Protein AF-A0A7X8Q109-F1 (afdb_monomer)

Foldseek 3Di:
DDDDDDPDCLQLVNQVVQVVVQVVCVVPPPPCPDDDGPQQDWAWAADPVGIDTDRLQPVHRDPDVVSSVVVVVSRDD

pLDDT: mean 76.01, std 8.6, range [47.69, 87.0]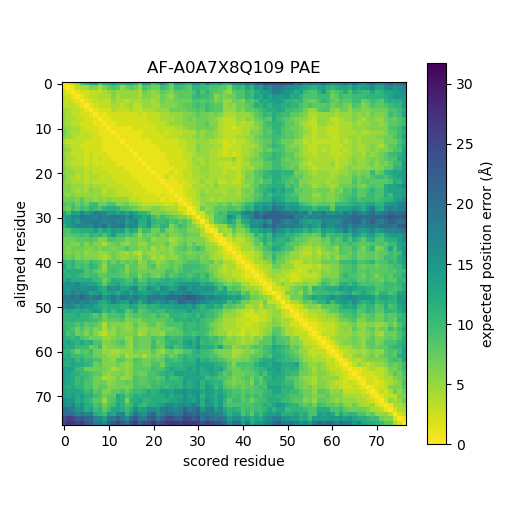

Solvent-accessible surface area (backbone atoms only — not comparable to full-atom values): 5092 Å² total; per-residue (Å²): 138,89,86,86,88,67,99,51,74,81,39,47,72,47,44,52,51,52,51,53,51,51,54,54,47,53,76,70,35,96,77,57,87,73,82,94,46,84,76,68,45,74,42,80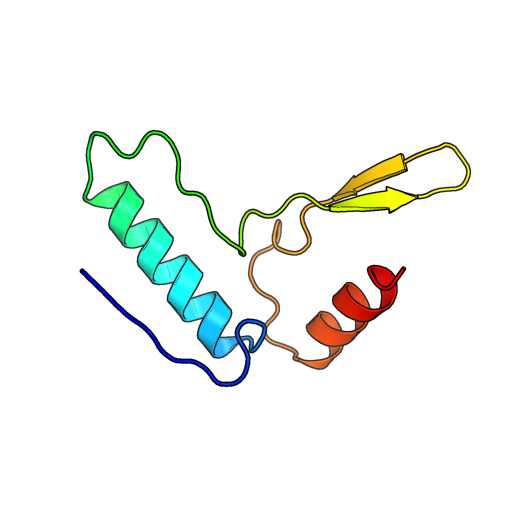,42,80,52,101,92,50,73,45,79,43,48,90,33,76,89,46,81,59,83,49,70,66,61,51,49,54,54,55,57,73,67,60,127

Mean predicted aligned error: 8.21 Å

Sequence (77 aa):
MILVKADDVFAPDVLFAIDKIGNLLMEKIPLADELTSITKLQVPVGNEEGFSVVNPFEKGVPSDPKIMQQFFCKLRF

Secondary structure (DSSP, 8-state):
------S-TTSHHHHHHHHHHHHHHHHH-TT------GGG--EEEEETTEEEEE-TTTT---S-HHHHHHHHHHT--

Nearest PDB structures (foldseek):
  2wac-assembly2_B  TM=3.958E-01  e=2.710E+00  Drosophila melanogaster
  4c0a-assembly4_C  TM=2.918E-01  e=9.767E+00  Bos taurus

Structure (mmCIF, N/CA/C/O backbone):
data_AF-A0A7X8Q109-F1
#
_entry.id   AF-A0A7X8Q109-F1
#
loop_
_atom_site.group_PDB
_atom_site.id
_atom_site.type_symbol
_atom_site.label_atom_id
_atom_site.label_alt_id
_atom_site.label_comp_id
_atom_site.label_asym_id
_atom_site.label_entity_id
_atom_site.label_seq_id
_atom_site.pdbx_PDB_ins_code
_atom_site.Cartn_x
_atom_site.Cartn_y
_atom_site.Cartn_z
_atom_site.occupancy
_atom_site.B_iso_or_equiv
_atom_site.auth_seq_id
_atom_site.auth_comp_id
_atom_site.auth_asym_id
_atom_site.auth_atom_id
_atom_site.pdbx_PDB_model_num
ATOM 1 N N . MET A 1 1 ? -5.828 -18.913 -6.854 1.00 57.91 1 MET A N 1
ATOM 2 C CA . MET A 1 1 ? -4.968 -18.282 -5.831 1.00 57.91 1 MET A CA 1
ATOM 3 C C . MET A 1 1 ? -3.769 -17.684 -6.551 1.00 57.91 1 MET A C 1
ATOM 5 O O . MET A 1 1 ? -3.146 -18.405 -7.319 1.00 57.91 1 MET A O 1
ATOM 9 N N . ILE A 1 2 ? -3.513 -16.384 -6.394 1.00 68.62 2 ILE A N 1
ATOM 10 C CA . ILE A 1 2 ? -2.354 -15.697 -6.989 1.00 68.62 2 ILE A CA 1
ATOM 11 C C . ILE A 1 2 ? -1.356 -15.461 -5.855 1.00 68.62 2 ILE A C 1
ATOM 13 O O . ILE A 1 2 ? -1.729 -14.882 -4.840 1.00 68.62 2 ILE A O 1
ATOM 17 N N . LEU A 1 3 ? -0.120 -15.936 -6.012 1.00 75.56 3 LEU A N 1
ATOM 18 C CA . LEU A 1 3 ? 0.972 -15.713 -5.064 1.00 75.56 3 LEU A CA 1
ATOM 19 C C . LEU A 1 3 ? 2.101 -14.986 -5.793 1.00 75.56 3 LEU A C 1
ATOM 21 O O . LEU A 1 3 ? 2.666 -15.524 -6.743 1.00 75.56 3 LEU A O 1
ATOM 25 N N . VAL A 1 4 ? 2.428 -13.782 -5.333 1.00 73.12 4 VAL A N 1
ATOM 26 C CA . VAL A 1 4 ? 3.558 -12.992 -5.831 1.00 73.12 4 VAL A CA 1
ATOM 27 C C . VAL A 1 4 ? 4.625 -12.976 -4.745 1.00 73.12 4 VAL A C 1
ATOM 29 O O . VAL A 1 4 ? 4.321 -12.698 -3.587 1.00 73.12 4 VAL A O 1
ATOM 32 N N . LYS A 1 5 ? 5.865 -13.309 -5.110 1.00 81.62 5 LYS A N 1
ATOM 33 C CA . LYS A 1 5 ? 7.025 -13.207 -4.220 1.00 81.62 5 LYS A CA 1
ATOM 34 C C . LYS A 1 5 ? 7.820 -11.968 -4.601 1.00 81.62 5 LYS A C 1
ATOM 36 O O . LYS A 1 5 ? 8.106 -11.774 -5.778 1.00 81.62 5 LYS A O 1
ATOM 41 N N . ALA A 1 6 ? 8.167 -11.169 -3.604 1.00 84.50 6 ALA A N 1
ATOM 42 C CA . ALA A 1 6 ? 9.010 -9.996 -3.744 1.00 84.50 6 ALA A CA 1
ATOM 43 C C . ALA A 1 6 ? 9.972 -9.945 -2.556 1.00 84.50 6 ALA A C 1
ATOM 45 O O . ALA A 1 6 ? 9.564 -10.253 -1.436 1.00 84.50 6 ALA A O 1
ATOM 46 N N . ASP A 1 7 ? 11.221 -9.562 -2.813 1.00 85.94 7 ASP A N 1
ATOM 47 C CA . ASP A 1 7 ? 12.226 -9.378 -1.760 1.00 85.94 7 ASP A CA 1
ATOM 48 C C . ASP A 1 7 ? 11.930 -8.124 -0.922 1.00 85.94 7 ASP A C 1
ATOM 50 O O . ASP A 1 7 ? 12.133 -8.121 0.290 1.00 85.94 7 ASP A O 1
ATOM 54 N N . ASP A 1 8 ? 11.384 -7.084 -1.563 1.00 84.12 8 ASP A N 1
ATOM 55 C CA . ASP A 1 8 ? 10.888 -5.867 -0.922 1.00 84.12 8 ASP A CA 1
ATOM 56 C C . ASP A 1 8 ? 9.473 -5.548 -1.420 1.00 84.12 8 ASP A C 1
ATOM 58 O O . ASP A 1 8 ? 9.253 -5.241 -2.593 1.00 84.12 8 ASP A O 1
ATOM 62 N N . VAL A 1 9 ? 8.498 -5.620 -0.514 1.00 82.62 9 VAL A N 1
ATOM 63 C CA . VAL A 1 9 ? 7.089 -5.315 -0.812 1.00 82.62 9 VAL A CA 1
ATOM 64 C C . VAL A 1 9 ? 6.815 -3.817 -0.952 1.00 82.62 9 VAL A C 1
ATOM 66 O O . VAL A 1 9 ? 5.740 -3.442 -1.413 1.00 82.62 9 VAL A O 1
ATOM 69 N N . PHE A 1 10 ? 7.773 -2.967 -0.576 1.00 82.94 10 PHE A N 1
ATOM 70 C CA . PHE A 1 10 ? 7.700 -1.514 -0.694 1.00 82.94 10 PHE A CA 1
ATOM 71 C C . PHE A 1 10 ? 8.464 -0.971 -1.905 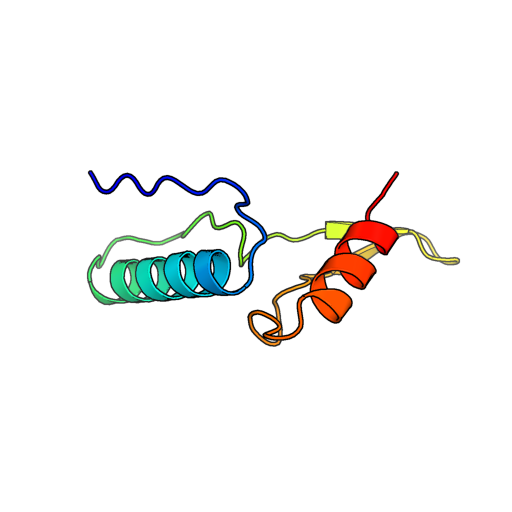1.00 82.94 10 PHE A C 1
ATOM 73 O O . PHE A 1 10 ? 8.485 0.240 -2.125 1.00 82.94 10 PHE A O 1
ATOM 80 N N . ALA A 1 11 ? 9.052 -1.844 -2.728 1.00 84.19 11 ALA A N 1
ATOM 81 C CA . ALA A 1 11 ? 9.610 -1.434 -4.006 1.00 84.19 11 ALA A CA 1
ATOM 82 C C . ALA A 1 11 ? 8.496 -0.845 -4.902 1.00 84.19 11 ALA A C 1
ATOM 84 O O . ALA A 1 11 ? 7.413 -1.441 -4.984 1.00 84.19 11 ALA A O 1
ATOM 85 N N . PRO A 1 12 ? 8.738 0.280 -5.610 1.00 83.94 12 PRO A N 1
ATOM 86 C CA . PRO A 1 12 ? 7.722 0.926 -6.445 1.00 83.94 12 PRO A CA 1
ATOM 87 C C . PRO A 1 12 ? 7.038 -0.047 -7.408 1.00 83.94 12 PRO A C 1
ATOM 89 O O . PRO A 1 12 ? 5.814 -0.111 -7.468 1.00 83.94 12 PRO A O 1
ATOM 92 N N . ASP A 1 13 ? 7.826 -0.871 -8.094 1.00 83.50 13 ASP A N 1
ATOM 93 C CA . ASP A 1 13 ? 7.360 -1.829 -9.099 1.00 83.50 13 ASP A CA 1
ATOM 94 C C . ASP A 1 13 ? 6.394 -2.867 -8.504 1.00 83.50 13 ASP A C 1
ATOM 96 O O . ASP A 1 13 ? 5.398 -3.245 -9.127 1.00 83.50 13 ASP A O 1
ATOM 100 N N . VAL A 1 14 ? 6.663 -3.301 -7.269 1.00 87.00 14 VAL A N 1
ATOM 101 C CA . VAL A 1 14 ? 5.839 -4.270 -6.536 1.00 87.00 1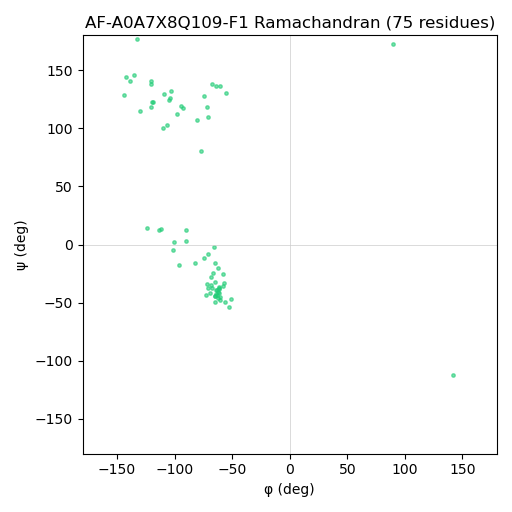4 VAL A CA 1
ATOM 102 C C . VAL A 1 14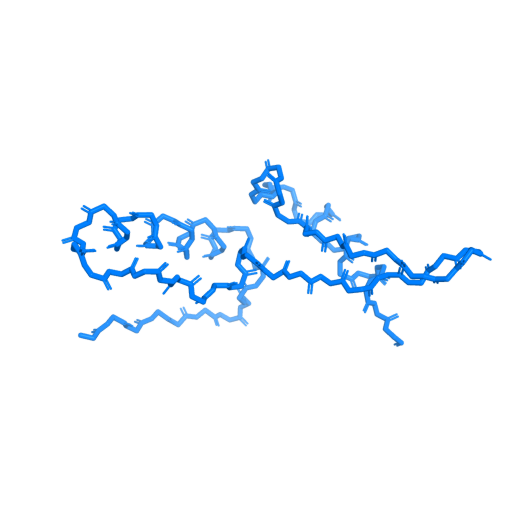 ? 4.536 -3.621 -6.086 1.00 87.00 14 VAL A C 1
ATOM 104 O O . VAL A 1 14 ? 3.467 -4.203 -6.267 1.00 87.00 14 VAL A O 1
ATOM 107 N N . LEU A 1 15 ? 4.596 -2.392 -5.574 1.00 86.19 15 LEU A N 1
ATOM 108 C CA . LEU A 1 15 ? 3.411 -1.629 -5.187 1.00 86.19 15 LEU A CA 1
ATOM 109 C C . LEU A 1 15 ? 2.514 -1.315 -6.393 1.00 86.19 15 LEU A C 1
ATOM 111 O O . LEU A 1 15 ? 1.297 -1.454 -6.288 1.00 86.19 15 LEU A O 1
ATOM 115 N N . PHE A 1 16 ? 3.090 -0.990 -7.556 1.00 85.62 16 PHE A N 1
ATOM 116 C CA . PHE A 1 16 ? 2.339 -0.847 -8.808 1.00 85.62 16 PHE A CA 1
ATOM 117 C C . PHE A 1 16 ? 1.661 -2.153 -9.229 1.00 85.62 16 PHE A C 1
ATOM 119 O O . PHE A 1 16 ? 0.512 -2.140 -9.675 1.00 85.62 16 PHE A O 1
ATOM 126 N N . ALA A 1 17 ? 2.345 -3.291 -9.086 1.00 85.75 17 ALA A N 1
ATOM 127 C CA . ALA A 1 17 ? 1.759 -4.592 -9.387 1.00 85.75 17 ALA A CA 1
ATOM 128 C C . ALA A 1 17 ? 0.594 -4.923 -8.440 1.00 85.75 17 ALA A C 1
ATOM 130 O O . ALA A 1 17 ? -0.459 -5.363 -8.907 1.00 85.75 17 ALA A O 1
ATOM 131 N N . ILE A 1 18 ? 0.754 -4.670 -7.137 1.00 84.75 18 ILE A N 1
ATOM 132 C CA . ILE A 1 18 ? -0.294 -4.856 -6.123 1.00 84.75 18 ILE A CA 1
ATOM 133 C C . ILE A 1 18 ? -1.506 -3.976 -6.436 1.00 84.75 18 ILE A C 1
ATOM 135 O O . ILE A 1 18 ? -2.625 -4.485 -6.456 1.00 84.75 18 ILE A O 1
ATOM 139 N N . ASP A 1 19 ? -1.296 -2.693 -6.740 1.00 84.75 19 ASP A N 1
ATOM 140 C CA . ASP A 1 19 ? -2.379 -1.757 -7.054 1.00 84.75 19 ASP A CA 1
ATOM 141 C C . ASP A 1 19 ? -3.152 -2.178 -8.309 1.00 84.75 19 ASP A C 1
ATOM 143 O O . ASP A 1 19 ? -4.380 -2.282 -8.304 1.00 84.75 19 ASP A O 1
ATOM 147 N N . LYS A 1 20 ? -2.429 -2.541 -9.374 1.00 86.25 20 LYS A N 1
ATOM 148 C CA . LYS A 1 20 ? -3.029 -3.018 -10.622 1.00 86.25 20 LYS A CA 1
ATOM 149 C C . LYS A 1 20 ? -3.848 -4.289 -10.416 1.00 86.25 20 LYS A C 1
ATOM 151 O O . LYS A 1 20 ? -4.952 -4.393 -10.946 1.00 86.25 20 LYS A O 1
ATOM 156 N N . ILE A 1 21 ? -3.322 -5.261 -9.669 1.00 86.06 21 ILE A N 1
ATOM 157 C CA . ILE A 1 21 ? -4.056 -6.491 -9.342 1.00 86.06 21 ILE A CA 1
ATOM 158 C C . ILE A 1 21 ? -5.293 -6.147 -8.509 1.00 86.06 21 ILE A C 1
ATOM 160 O O . ILE A 1 21 ? -6.371 -6.655 -8.801 1.00 86.06 21 ILE A O 1
ATOM 164 N N . GLY A 1 22 ? -5.163 -5.255 -7.528 1.00 81.31 22 GLY A N 1
ATOM 165 C CA . GLY A 1 22 ? -6.267 -4.776 -6.702 1.00 81.31 22 GLY A CA 1
ATOM 166 C C . GLY A 1 22 ? -7.410 -4.170 -7.516 1.00 81.31 22 GLY A C 1
ATOM 167 O O . GLY A 1 22 ? -8.561 -4.571 -7.349 1.00 81.31 22 GLY A O 1
ATOM 168 N N . ASN A 1 23 ? -7.093 -3.269 -8.445 1.00 83.88 23 ASN A N 1
ATOM 169 C CA . ASN A 1 23 ? -8.081 -2.636 -9.323 1.00 83.88 23 ASN A CA 1
ATOM 170 C C . ASN A 1 23 ? -8.753 -3.660 -10.250 1.00 83.88 23 ASN A C 1
ATOM 172 O O . ASN A 1 23 ? -9.976 -3.679 -10.364 1.00 83.88 23 ASN A O 1
ATOM 176 N N . LEU A 1 24 ? -7.979 -4.587 -10.826 1.00 83.31 24 LEU A N 1
ATOM 177 C CA . LEU A 1 24 ? -8.526 -5.679 -11.640 1.00 83.31 24 LEU A CA 1
ATOM 178 C C . LEU A 1 24 ? -9.470 -6.594 -10.849 1.00 83.31 24 LEU A C 1
ATOM 180 O O . LEU A 1 24 ? -10.446 -7.094 -11.407 1.00 83.31 24 LEU A O 1
ATOM 184 N N . LEU A 1 25 ? -9.173 -6.852 -9.573 1.00 82.31 25 LEU A N 1
ATOM 185 C CA . LEU A 1 25 ? -10.034 -7.652 -8.70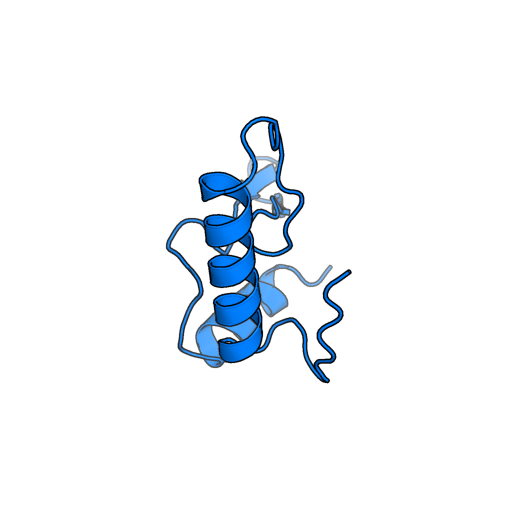4 1.00 82.31 25 LEU A CA 1
ATOM 186 C C . LEU A 1 25 ? -11.333 -6.909 -8.382 1.00 82.31 25 LEU A C 1
ATOM 188 O O . LEU A 1 25 ? -12.392 -7.523 -8.467 1.00 82.31 25 LEU A O 1
ATOM 192 N N . MET A 1 26 ? -11.269 -5.604 -8.105 1.00 79.69 26 MET A N 1
ATOM 193 C CA . MET A 1 26 ? -12.468 -4.787 -7.894 1.00 79.69 26 MET A CA 1
ATOM 194 C C . MET A 1 26 ? -13.378 -4.728 -9.116 1.00 79.69 26 MET A C 1
ATOM 196 O O . MET A 1 26 ? -14.591 -4.834 -8.980 1.00 79.69 26 MET A O 1
ATOM 200 N N . GLU A 1 27 ? -12.812 -4.584 -10.312 1.00 82.44 27 GLU A N 1
ATOM 201 C CA . GLU A 1 27 ? -13.601 -4.523 -11.545 1.00 82.44 27 GLU A CA 1
ATOM 202 C C . GLU A 1 27 ? -14.280 -5.856 -11.880 1.00 82.44 27 GLU A C 1
ATOM 204 O O . GLU A 1 27 ? -15.376 -5.878 -12.439 1.00 82.44 27 GLU A O 1
ATOM 209 N N . LYS A 1 28 ? -13.623 -6.983 -11.581 1.00 81.06 28 LYS A N 1
ATOM 210 C CA . LYS A 1 28 ? -14.074 -8.312 -12.025 1.00 81.06 28 LYS A CA 1
ATOM 211 C C . LYS A 1 28 ? -14.891 -9.076 -10.996 1.00 81.06 28 LYS A C 1
ATOM 213 O O . LYS A 1 28 ? -15.539 -10.053 -11.371 1.00 81.06 28 LYS A O 1
ATOM 218 N N . ILE A 1 29 ? -14.840 -8.691 -9.724 1.00 78.62 29 ILE A N 1
ATOM 219 C CA . ILE A 1 29 ? -15.505 -9.417 -8.642 1.00 78.62 29 ILE A CA 1
ATOM 220 C C . ILE A 1 29 ? -16.687 -8.577 -8.135 1.00 78.62 29 ILE A C 1
ATOM 222 O O . ILE A 1 29 ? -16.488 -7.679 -7.323 1.00 78.62 29 ILE A O 1
ATOM 226 N N . PRO A 1 30 ? -17.929 -8.887 -8.557 1.00 67.88 30 PRO A N 1
ATOM 227 C CA . PRO A 1 30 ? -19.121 -8.098 -8.220 1.00 67.88 30 PRO A CA 1
ATOM 228 C C . PRO A 1 30 ? -19.523 -8.092 -6.730 1.00 67.88 30 PRO A C 1
ATOM 230 O O . PRO A 1 30 ? -20.491 -7.427 -6.383 1.00 67.88 30 PRO A O 1
ATOM 233 N N . LEU A 1 31 ? -18.809 -8.819 -5.861 1.00 63.25 31 LEU A N 1
ATOM 234 C CA . LEU A 1 31 ? -19.015 -8.875 -4.401 1.00 63.25 31 LEU A CA 1
ATOM 235 C C . LEU A 1 31 ? -17.750 -8.502 -3.604 1.00 63.25 31 LEU A C 1
ATOM 237 O O . LEU A 1 31 ? -17.647 -8.811 -2.419 1.00 63.25 31 LEU A O 1
ATOM 241 N N . ALA A 1 32 ? -16.736 -7.915 -4.242 1.00 61.97 32 ALA A N 1
ATOM 242 C CA . ALA A 1 32 ? -15.586 -7.402 -3.508 1.00 61.97 32 ALA A CA 1
ATOM 243 C C . ALA A 1 32 ? -15.978 -6.066 -2.857 1.00 61.97 32 ALA A C 1
ATOM 245 O O . ALA A 1 32 ? -15.691 -5.009 -3.391 1.00 61.97 32 ALA A O 1
ATOM 246 N N . ASP A 1 33 ? -16.676 -6.090 -1.724 1.00 59.53 33 ASP A N 1
ATOM 247 C CA . ASP A 1 33 ? -17.060 -4.844 -1.041 1.00 59.53 33 ASP A CA 1
ATOM 248 C C . ASP A 1 33 ? -15.836 -4.113 -0.457 1.00 59.53 33 ASP A C 1
ATOM 250 O O . ASP A 1 33 ? -15.814 -2.885 -0.364 1.00 59.53 33 ASP A O 1
ATOM 254 N N . GLU A 1 34 ? -14.780 -4.860 -0.110 1.00 63.84 34 GLU A N 1
ATOM 255 C CA . GLU A 1 34 ? -13.573 -4.316 0.506 1.00 63.84 34 GLU A CA 1
ATOM 256 C C . GLU A 1 34 ? -12.304 -5.032 0.020 1.00 63.84 34 GLU A C 1
ATOM 258 O O . GLU A 1 34 ? -12.183 -6.257 0.063 1.00 63.84 34 GLU A O 1
ATOM 263 N N . LEU A 1 35 ? -11.323 -4.243 -0.429 1.00 70.88 35 LEU A N 1
ATOM 264 C CA . LEU A 1 35 ? -9.981 -4.717 -0.762 1.00 70.88 35 LEU A CA 1
ATOM 265 C C . LEU A 1 35 ? -9.010 -4.256 0.326 1.00 70.88 35 LEU A C 1
ATOM 267 O O . LEU A 1 35 ? -8.576 -3.101 0.319 1.00 70.88 35 LEU A O 1
ATOM 271 N N . THR A 1 36 ? -8.625 -5.163 1.221 1.00 72.69 36 THR A N 1
ATOM 272 C CA . THR A 1 36 ? -7.527 -4.922 2.163 1.00 72.69 36 THR A CA 1
ATOM 273 C C . THR A 1 36 ? -6.202 -4.930 1.395 1.00 72.69 36 THR A C 1
ATOM 275 O O . THR A 1 36 ? -5.764 -5.972 0.910 1.00 72.69 36 THR A O 1
ATOM 278 N N . SER A 1 37 ? -5.569 -3.763 1.252 1.00 75.69 37 SER A N 1
ATOM 279 C CA . SER A 1 37 ? -4.328 -3.593 0.486 1.00 75.69 37 SER A CA 1
ATOM 280 C C . SER A 1 37 ? -3.317 -2.731 1.233 1.00 75.69 37 SER A C 1
ATOM 282 O O . SER A 1 37 ? -3.684 -1.747 1.875 1.00 75.69 37 SER A O 1
ATOM 284 N N . ILE A 1 38 ? -2.030 -3.047 1.059 1.00 77.44 38 ILE A N 1
ATOM 285 C CA . ILE A 1 38 ? -0.906 -2.214 1.517 1.00 77.44 38 ILE A CA 1
ATOM 286 C C . ILE A 1 38 ? -0.989 -0.808 0.898 1.00 77.44 38 ILE A C 1
ATOM 288 O O . ILE A 1 38 ? -0.715 0.186 1.566 1.00 77.44 38 ILE A O 1
ATOM 292 N N . THR A 1 39 ? -1.453 -0.702 -0.351 1.00 77.69 39 THR A N 1
ATOM 293 C CA . THR A 1 39 ? -1.637 0.584 -1.049 1.00 77.69 39 THR A CA 1
ATOM 294 C C . THR A 1 39 ? -2.798 1.421 -0.501 1.00 77.69 39 THR A C 1
ATOM 296 O O . THR A 1 39 ? -2.948 2.578 -0.875 1.00 77.69 39 THR A O 1
ATOM 299 N N . LYS A 1 40 ? -3.620 0.869 0.403 1.00 76.62 40 LYS A N 1
ATOM 300 C CA . LYS A 1 40 ? -4.747 1.563 1.050 1.00 76.62 40 LYS A CA 1
ATOM 301 C C . LYS A 1 40 ? -4.543 1.769 2.554 1.00 76.62 40 LYS A C 1
ATOM 303 O O . LYS A 1 40 ? -5.494 2.093 3.262 1.00 76.62 40 LYS A O 1
ATOM 308 N N . LEU A 1 41 ? -3.325 1.559 3.055 1.00 78.69 41 LEU A N 1
ATOM 309 C CA . LEU A 1 41 ? -3.030 1.692 4.477 1.00 78.69 41 LEU A CA 1
ATOM 310 C C . LEU A 1 41 ? -3.230 3.129 4.960 1.00 78.69 41 LEU A C 1
ATOM 312 O O . LEU A 1 41 ? -2.798 4.092 4.331 1.00 78.69 41 LEU A O 1
ATOM 316 N N . GLN A 1 42 ? -3.854 3.244 6.124 1.00 78.31 42 GLN A N 1
ATOM 317 C CA . GLN A 1 42 ? -3.997 4.491 6.857 1.00 78.31 42 GLN A CA 1
ATOM 318 C C . GLN A 1 42 ? -3.020 4.472 8.024 1.00 78.31 42 GLN A C 1
ATOM 320 O O . GLN A 1 42 ? -3.013 3.523 8.811 1.00 78.31 42 GLN A O 1
ATOM 325 N N . VAL A 1 43 ? -2.184 5.501 8.126 1.00 79.56 43 VAL A N 1
ATO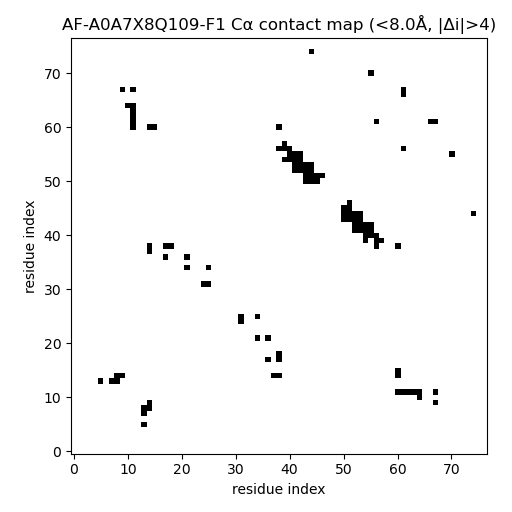M 326 C CA . VAL A 1 43 ? -1.134 5.573 9.138 1.00 79.56 43 VAL A CA 1
ATOM 327 C C . VAL A 1 43 ? -1.369 6.781 10.045 1.00 79.56 43 VAL A C 1
ATOM 329 O O . VAL A 1 43 ? -1.445 7.905 9.544 1.00 79.56 43 VAL A O 1
ATOM 332 N N . PRO A 1 44 ? -1.495 6.585 11.369 1.00 78.75 44 PRO A N 1
ATOM 333 C CA . PRO A 1 44 ? -1.560 7.691 12.311 1.00 78.75 44 PRO A CA 1
ATOM 334 C C . PRO A 1 44 ? -0.170 8.318 12.479 1.00 78.75 44 PRO A C 1
ATOM 336 O O . PRO A 1 44 ? 0.809 7.631 12.765 1.00 78.75 44 PRO A O 1
ATOM 339 N N . VAL A 1 45 ? -0.090 9.634 12.318 1.00 79.75 45 VAL A N 1
ATOM 340 C CA . VAL A 1 45 ? 1.116 10.451 12.472 1.00 79.75 45 VAL A CA 1
ATOM 341 C C . VAL A 1 45 ? 0.867 11.468 13.579 1.00 79.75 45 VAL A C 1
ATOM 343 O O . VAL A 1 45 ? -0.078 12.252 13.502 1.00 79.75 45 VAL A O 1
ATOM 346 N N . GLY A 1 46 ? 1.707 11.455 14.615 1.00 75.31 46 GLY A N 1
ATOM 347 C CA . GLY A 1 46 ? 1.642 12.434 15.702 1.00 75.31 46 GLY A CA 1
ATOM 348 C C . GLY A 1 46 ? 2.009 13.841 15.219 1.00 75.31 46 GLY A C 1
ATOM 349 O O . GLY A 1 46 ? 2.956 14.006 14.449 1.00 75.31 46 GLY A O 1
ATOM 350 N N . ASN A 1 47 ? 1.268 14.851 15.666 1.00 78.88 47 ASN A N 1
ATOM 351 C CA . ASN A 1 47 ? 1.557 16.268 15.434 1.00 78.88 47 ASN A CA 1
ATOM 352 C C . ASN A 1 47 ? 1.448 17.063 16.750 1.00 78.88 47 ASN A C 1
ATOM 354 O O . ASN A 1 47 ? 1.107 16.511 17.793 1.00 78.88 47 ASN A O 1
ATOM 358 N N . GLU A 1 48 ? 1.753 18.362 16.708 1.00 77.44 48 GLU A N 1
ATOM 359 C CA . GLU A 1 48 ? 1.762 19.237 17.896 1.00 77.44 48 GLU A CA 1
ATOM 360 C C . GLU A 1 48 ? 0.381 19.367 18.572 1.00 77.44 48 GLU A C 1
ATOM 362 O O . GLU A 1 48 ? 0.302 19.680 19.757 1.00 77.44 48 GLU A O 1
ATOM 367 N N . GLU A 1 49 ? -0.700 19.072 17.842 1.00 77.62 49 GLU A N 1
ATOM 368 C CA . GLU A 1 49 ? -2.088 19.151 18.316 1.00 77.62 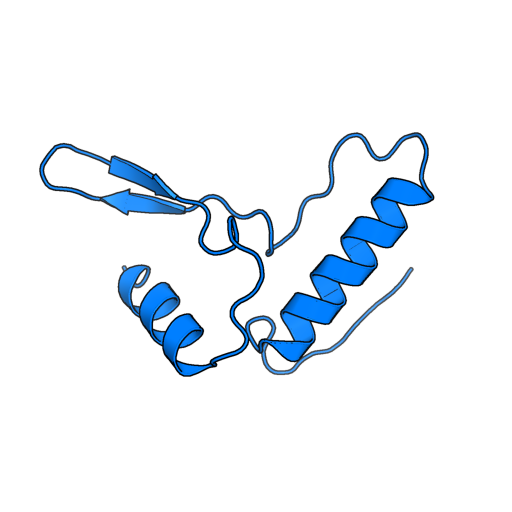49 GLU A CA 1
ATOM 369 C C . GLU A 1 49 ? -2.689 17.778 18.693 1.00 77.62 49 GLU A C 1
ATOM 371 O O . GLU A 1 49 ? -3.810 17.713 19.199 1.00 77.62 49 GLU A O 1
ATOM 376 N N . GLY A 1 50 ? -1.967 16.671 18.473 1.00 80.00 50 GLY A N 1
ATOM 377 C CA . GLY A 1 50 ? -2.459 15.308 18.687 1.00 80.00 50 GLY A CA 1
ATOM 378 C C . GLY A 1 50 ? -1.971 14.314 17.628 1.00 80.00 50 GLY A C 1
ATOM 379 O O . GLY A 1 50 ? -0.793 13.958 17.586 1.00 80.00 50 GLY A O 1
ATOM 380 N N . PHE A 1 51 ? -2.887 13.804 16.800 1.00 78.94 51 PHE A N 1
ATOM 381 C CA . PHE A 1 51 ? -2.587 12.841 15.737 1.00 78.94 51 PHE A CA 1
ATOM 382 C C . PHE A 1 51 ? -3.418 13.111 14.476 1.00 78.94 51 PHE A C 1
ATOM 384 O O . PHE A 1 51 ? -4.584 13.491 14.553 1.00 78.94 51 PHE A O 1
ATOM 391 N N . SER A 1 52 ? -2.822 12.881 13.308 1.00 76.88 52 SER A N 1
ATOM 392 C CA . SER A 1 52 ? -3.474 12.941 11.998 1.00 76.88 52 SER A CA 1
ATOM 393 C C . SER A 1 52 ? -3.356 11.594 11.297 1.00 76.88 52 SER A C 1
ATOM 395 O O . SER A 1 52 ? -2.307 10.958 11.350 1.00 76.88 52 SER A O 1
ATOM 397 N N . VAL A 1 53 ? -4.422 11.140 10.645 1.00 80.06 53 VAL A N 1
ATOM 398 C CA . VAL A 1 53 ? -4.402 9.902 9.860 1.00 80.06 53 VAL A CA 1
ATOM 399 C C . VAL A 1 53 ? -4.098 10.260 8.415 1.00 80.06 53 VAL A C 1
ATOM 401 O O . VAL A 1 53 ? -4.850 11.000 7.785 1.00 80.06 53 VAL A O 1
ATOM 404 N N . VAL A 1 54 ? -2.995 9.735 7.887 1.00 79.81 54 VAL A N 1
ATOM 405 C CA . VAL A 1 54 ? -2.572 9.975 6.504 1.00 79.81 54 VAL A CA 1
ATOM 406 C C . VAL A 1 54 ? -2.487 8.661 5.741 1.00 79.81 54 VAL A C 1
ATOM 408 O O . VAL A 1 54 ? -2.021 7.650 6.268 1.00 79.81 54 VAL A O 1
ATOM 411 N N . ASN A 1 55 ? -2.915 8.672 4.480 1.00 81.06 55 ASN A N 1
ATOM 412 C CA . ASN A 1 55 ? -2.631 7.583 3.554 1.00 81.06 55 ASN A CA 1
ATOM 413 C C . ASN A 1 55 ? -1.410 7.977 2.695 1.00 81.06 55 ASN A C 1
ATOM 415 O O . ASN A 1 55 ? -1.513 8.897 1.879 1.00 81.06 55 ASN A O 1
ATOM 419 N N . PRO A 1 56 ? -0.254 7.302 2.842 1.00 75.94 56 PRO A N 1
ATOM 420 C CA . PRO A 1 56 ? 0.961 7.640 2.099 1.00 75.94 56 PRO A CA 1
ATOM 421 C C . PRO A 1 56 ? 0.838 7.432 0.579 1.00 75.94 56 PRO A C 1
ATOM 423 O O . PRO A 1 56 ? 1.650 7.967 -0.173 1.00 75.94 56 PRO A O 1
ATOM 426 N N . PHE A 1 57 ? -0.177 6.698 0.120 1.00 80.31 57 PHE A N 1
ATOM 427 C CA . PHE A 1 57 ? -0.416 6.378 -1.288 1.00 80.31 57 PHE A CA 1
ATOM 428 C C . PHE A 1 57 ? -1.673 7.048 -1.856 1.00 80.31 57 PHE A C 1
ATOM 430 O O . PHE A 1 57 ? -2.111 6.698 -2.948 1.00 80.31 57 PHE A O 1
ATOM 437 N N . GLU A 1 58 ? -2.258 8.030 -1.161 1.00 75.62 58 GLU A N 1
ATOM 438 C CA . GLU A 1 58 ? -3.473 8.730 -1.615 1.00 75.62 58 GLU A CA 1
ATOM 439 C C . G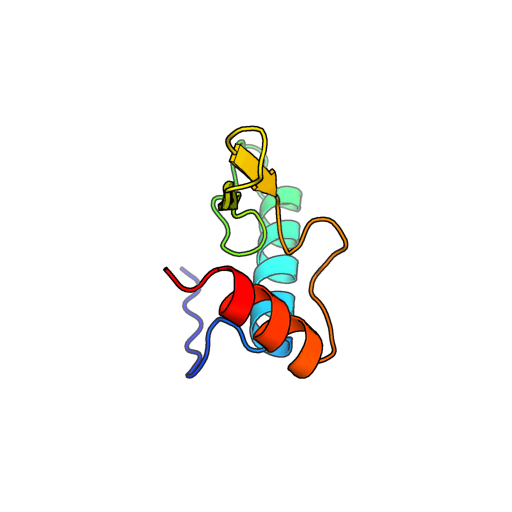LU A 1 58 ? -3.308 9.372 -3.004 1.00 75.62 58 GLU A C 1
ATOM 441 O O . GLU A 1 58 ? -4.239 9.408 -3.803 1.00 75.62 58 GLU A O 1
ATOM 446 N N . LYS A 1 59 ? -2.092 9.831 -3.326 1.00 77.00 59 LYS A N 1
ATOM 447 C CA . LYS A 1 59 ? -1.736 10.416 -4.630 1.00 77.00 59 LYS A CA 1
ATOM 448 C C . LYS A 1 59 ? -1.232 9.382 -5.650 1.00 77.00 59 LYS A C 1
ATOM 450 O O . LYS A 1 59 ? -0.687 9.765 -6.683 1.00 77.00 59 LYS A O 1
ATOM 455 N N . GLY A 1 60 ? -1.398 8.092 -5.364 1.00 76.25 60 GLY A N 1
ATOM 456 C CA . GLY A 1 60 ? -0.808 6.981 -6.109 1.00 76.25 60 GLY A CA 1
ATOM 457 C C . GLY A 1 60 ? 0.568 6.579 -5.577 1.00 76.25 60 GLY A C 1
ATOM 458 O O . GLY A 1 60 ? 1.122 7.240 -4.701 1.00 76.25 60 GLY A O 1
ATOM 459 N N . VAL A 1 61 ? 1.113 5.478 -6.101 1.00 79.75 61 VAL A N 1
ATOM 460 C CA . VAL A 1 61 ? 2.428 4.939 -5.720 1.00 79.75 61 VAL A CA 1
ATOM 461 C C . VAL A 1 61 ? 3.545 5.851 -6.261 1.00 79.75 61 VAL A C 1
ATOM 463 O O . VAL A 1 61 ? 3.669 5.995 -7.480 1.00 79.75 61 VAL A O 1
ATOM 466 N N . PRO A 1 62 ? 4.377 6.465 -5.395 1.00 77.75 62 PRO A N 1
ATOM 467 C CA . PRO A 1 62 ? 5.574 7.182 -5.823 1.00 77.75 62 PRO A CA 1
ATOM 468 C C . PRO A 1 62 ? 6.508 6.305 -6.664 1.00 77.75 62 PRO A C 1
ATOM 470 O O . PRO A 1 62 ? 6.886 5.212 -6.248 1.00 77.75 62 PRO A O 1
ATOM 473 N N . SER A 1 63 ? 6.939 6.817 -7.814 1.00 74.69 63 SER A N 1
ATOM 474 C CA . SER A 1 63 ? 7.914 6.159 -8.691 1.00 74.69 63 SER A CA 1
ATOM 475 C C . SER A 1 63 ? 9.372 6.382 -8.272 1.00 74.69 63 SER A C 1
ATOM 477 O O . SER A 1 63 ? 10.243 5.642 -8.718 1.00 74.69 63 SER A O 1
ATOM 479 N N . ASP A 1 64 ? 9.652 7.369 -7.411 1.00 77.44 64 ASP A N 1
ATOM 480 C CA . ASP A 1 64 ? 10.996 7.622 -6.876 1.00 77.44 64 ASP A CA 1
ATOM 481 C C . ASP A 1 64 ? 11.209 6.878 -5.537 1.00 77.44 64 ASP A C 1
ATOM 483 O O . ASP A 1 64 ? 10.553 7.203 -4.534 1.00 77.44 64 ASP A O 1
ATOM 487 N N . PRO A 1 65 ? 12.166 5.931 -5.466 1.00 73.75 65 PRO A N 1
ATOM 488 C CA . PRO A 1 65 ? 12.514 5.219 -4.236 1.00 73.75 65 PRO A CA 1
ATOM 489 C C . PRO A 1 65 ? 12.950 6.128 -3.077 1.00 73.75 65 PRO A C 1
ATOM 491 O O . PRO A 1 65 ? 12.815 5.755 -1.912 1.00 73.75 65 PRO A O 1
ATOM 494 N N . LYS A 1 66 ? 13.474 7.330 -3.347 1.00 75.62 66 LYS A N 1
ATOM 495 C CA . LYS A 1 66 ? 13.851 8.279 -2.287 1.00 75.62 66 LYS A CA 1
ATOM 496 C C . LYS A 1 66 ? 12.632 8.875 -1.601 1.00 75.62 66 LYS A C 1
ATOM 498 O O . LYS A 1 66 ? 12.650 9.065 -0.385 1.00 75.62 66 LYS A O 1
ATOM 503 N N . ILE A 1 67 ? 11.577 9.144 -2.369 1.00 73.81 67 ILE A N 1
ATOM 504 C CA . ILE A 1 67 ? 10.302 9.637 -1.841 1.00 73.81 67 ILE A CA 1
ATOM 505 C C . ILE A 1 67 ? 9.685 8.556 -0.948 1.00 73.81 67 ILE A C 1
ATOM 507 O O . ILE A 1 67 ? 9.301 8.851 0.181 1.00 73.81 67 ILE A O 1
ATOM 511 N N . MET A 1 68 ? 9.705 7.295 -1.397 1.00 69.69 68 MET A N 1
ATOM 512 C CA . MET A 1 68 ? 9.320 6.131 -0.584 1.00 69.69 68 MET A CA 1
ATOM 513 C C . MET A 1 68 ? 10.075 6.086 0.748 1.00 69.69 68 MET A C 1
ATOM 515 O O . MET A 1 68 ? 9.460 6.064 1.813 1.00 69.69 68 MET A O 1
ATOM 519 N N . GLN A 1 69 ? 11.408 6.136 0.709 1.00 70.50 69 GLN A N 1
ATOM 520 C CA . GLN A 1 69 ? 12.227 6.066 1.920 1.00 70.50 69 GLN A CA 1
ATOM 521 C C . GLN A 1 69 ? 11.959 7.218 2.891 1.00 70.50 69 GLN A C 1
ATOM 523 O O . GLN A 1 69 ? 11.930 6.990 4.096 1.00 70.50 69 GLN A O 1
ATOM 528 N N . GLN A 1 70 ? 11.734 8.442 2.408 1.00 68.88 70 GLN A N 1
ATOM 529 C CA . GLN A 1 70 ? 11.399 9.573 3.279 1.00 68.88 70 GLN A CA 1
ATOM 530 C C . GLN A 1 70 ? 10.069 9.373 4.010 1.00 68.88 70 GLN A C 1
ATOM 532 O O . GLN A 1 70 ? 9.977 9.703 5.194 1.00 68.88 70 GLN A O 1
ATOM 537 N N . PHE A 1 71 ? 9.061 8.808 3.341 1.00 67.69 71 PHE A N 1
ATOM 538 C CA . PHE A 1 71 ? 7.789 8.482 3.981 1.00 67.69 71 PHE A CA 1
ATOM 539 C C . PHE A 1 71 ? 7.958 7.400 5.046 1.00 67.69 71 PHE A C 1
ATOM 541 O O . PHE A 1 71 ? 7.559 7.616 6.187 1.00 67.69 71 PHE A O 1
ATOM 548 N N . PHE A 1 72 ? 8.619 6.286 4.728 1.00 66.12 72 PHE A N 1
ATOM 549 C CA . PHE A 1 72 ? 8.852 5.222 5.711 1.00 66.12 72 PHE A CA 1
ATOM 550 C C . PHE A 1 72 ? 9.762 5.657 6.865 1.00 66.12 72 PHE A C 1
ATOM 552 O O . PHE A 1 72 ? 9.558 5.230 7.997 1.00 66.12 72 PHE A O 1
ATOM 559 N N . CYS A 1 73 ? 10.727 6.545 6.617 1.00 61.00 73 CYS A N 1
ATOM 560 C CA . CYS A 1 73 ? 11.585 7.104 7.661 1.00 61.00 73 CYS A CA 1
ATOM 561 C C . CYS A 1 73 ? 10.799 8.007 8.624 1.00 61.00 73 CYS A C 1
ATOM 563 O O . CYS A 1 73 ? 11.014 7.939 9.830 1.00 61.00 73 CYS A O 1
ATOM 565 N N . LYS A 1 74 ? 9.831 8.788 8.123 1.00 58.97 74 LYS A N 1
ATOM 566 C CA . LYS A 1 74 ? 8.908 9.562 8.974 1.00 58.97 74 LYS A CA 1
ATOM 567 C C . LYS A 1 74 ? 7.963 8.690 9.805 1.00 58.97 74 LYS A C 1
ATOM 569 O O . LYS A 1 74 ? 7.483 9.151 10.832 1.00 58.97 74 LYS A O 1
ATOM 574 N N . LEU A 1 75 ? 7.688 7.465 9.360 1.00 59.41 75 LEU A N 1
ATOM 575 C CA . LEU A 1 75 ? 6.821 6.500 10.044 1.00 59.41 75 LEU A CA 1
ATOM 576 C C . LEU A 1 75 ? 7.573 5.587 11.024 1.00 59.41 75 LEU A C 1
ATOM 578 O O . LEU A 1 75 ? 6.983 4.672 11.597 1.00 59.41 75 LEU A O 1
ATOM 582 N N . ARG A 1 76 ? 8.878 5.801 11.199 1.00 48.53 76 ARG A N 1
ATOM 583 C CA . ARG A 1 76 ? 9.707 5.010 12.101 1.00 48.53 76 ARG A CA 1
ATOM 584 C C . ARG A 1 76 ? 9.508 5.505 13.537 1.00 48.53 76 ARG A C 1
ATOM 586 O O . ARG A 1 76 ? 9.959 6.597 13.869 1.00 48.53 76 ARG A O 1
ATOM 593 N N . PHE A 1 77 ? 8.797 4.701 14.331 1.00 47.69 77 PHE A N 1
ATOM 594 C CA . PHE A 1 77 ? 8.702 4.822 15.791 1.00 47.69 77 PHE A CA 1
ATOM 595 C C . PHE A 1 77 ? 10.080 4.712 16.456 1.00 47.69 77 PHE A C 1
ATOM 597 O O . PHE A 1 77 ? 10.913 3.916 15.952 1.00 47.69 77 PHE A O 1
#

Radius of gyration: 14.38 Å; Cα contacts (8 Å, |Δi|>4): 57; chains: 1; bounding box: 33×38×31 Å